Protein AF-A0A9W5EUD8-F1 (afdb_monomer_lite)

Structure (mmCIF, N/CA/C/O backbone):
data_AF-A0A9W5EUD8-F1
#
_entry.id   AF-A0A9W5EUD8-F1
#
loop_
_atom_site.group_PDB
_atom_site.id
_atom_site.type_symbol
_atom_site.label_atom_id
_atom_site.label_alt_id
_atom_site.label_comp_id
_atom_site.label_asym_id
_atom_site.label_entity_id
_atom_site.label_seq_id
_atom_site.pdbx_PDB_ins_code
_atom_site.Cartn_x
_atom_site.Cartn_y
_atom_site.Cartn_z
_atom_site.occupancy
_atom_site.B_iso_or_equiv
_atom_site.auth_seq_id
_atom_site.auth_comp_id
_atom_site.auth_asym_id
_atom_site.auth_atom_id
_atom_site.pdbx_PDB_model_num
ATOM 1 N N . MET A 1 1 ? 35.836 -15.385 -26.268 1.00 53.16 1 MET A N 1
ATOM 2 C CA . MET A 1 1 ? 34.549 -16.109 -26.314 1.00 53.16 1 MET A CA 1
ATOM 3 C C . MET A 1 1 ? 33.503 -15.187 -25.722 1.00 53.16 1 MET A C 1
ATOM 5 O O . MET A 1 1 ? 33.680 -14.779 -24.582 1.00 53.16 1 MET A O 1
ATOM 9 N N . GLY A 1 2 ? 32.528 -14.751 -26.518 1.00 56.62 2 GLY A N 1
ATOM 10 C CA . GLY A 1 2 ? 31.440 -13.880 -26.068 1.00 56.62 2 GLY A CA 1
ATOM 11 C C . GLY A 1 2 ? 30.142 -14.674 -26.017 1.00 56.62 2 GLY A C 1
ATOM 12 O O . GLY A 1 2 ? 29.933 -15.534 -26.867 1.00 56.62 2 GLY A O 1
ATOM 13 N N . TYR A 1 3 ? 29.310 -14.398 -25.021 1.00 61.75 3 TYR A N 1
ATOM 14 C CA . TYR A 1 3 ? 27.960 -14.943 -24.930 1.00 61.75 3 TYR A CA 1
ATOM 15 C C . TYR A 1 3 ? 26.991 -13.950 -25.568 1.00 61.75 3 TYR A C 1
ATOM 17 O O . TYR A 1 3 ? 27.110 -12.744 -25.342 1.00 61.75 3 TYR A O 1
ATOM 25 N N . LEU A 1 4 ? 26.048 -14.446 -26.367 1.00 66.12 4 LEU A N 1
ATOM 26 C CA . LEU A 1 4 ? 24.918 -13.644 -26.820 1.00 66.12 4 LEU A CA 1
ATOM 27 C C . LEU A 1 4 ? 23.909 -13.596 -25.675 1.00 66.12 4 LEU A C 1
ATOM 29 O O . LEU A 1 4 ? 23.515 -14.634 -25.156 1.00 66.12 4 LEU A O 1
ATOM 33 N N . ALA A 1 5 ? 23.518 -12.399 -25.252 1.00 68.38 5 ALA A N 1
ATOM 34 C CA . ALA A 1 5 ? 22.508 -12.228 -24.220 1.00 68.38 5 ALA A CA 1
ATOM 35 C C . ALA A 1 5 ? 21.414 -11.284 -24.711 1.00 68.38 5 ALA A C 1
ATOM 37 O O . ALA A 1 5 ? 21.703 -10.234 -25.291 1.00 68.38 5 ALA A O 1
ATOM 38 N N . LYS A 1 6 ? 20.162 -11.660 -24.463 1.00 74.50 6 LYS A N 1
ATOM 39 C CA . LYS A 1 6 ? 18.996 -10.804 -24.649 1.00 74.50 6 LYS A CA 1
ATOM 40 C C . LYS A 1 6 ? 18.652 -10.168 -23.307 1.00 74.50 6 LYS A C 1
ATOM 42 O O . LYS A 1 6 ? 18.591 -10.859 -22.292 1.00 74.50 6 LYS A O 1
ATOM 47 N N . VAL A 1 7 ? 18.460 -8.850 -23.301 1.00 67.06 7 VAL A N 1
ATOM 48 C CA . VAL A 1 7 ? 18.076 -8.100 -22.102 1.00 67.06 7 VAL A CA 1
ATOM 49 C C . VAL A 1 7 ? 16.707 -7.480 -22.332 1.00 67.06 7 VAL A C 1
ATOM 51 O O . VAL A 1 7 ? 16.564 -6.622 -23.201 1.00 67.06 7 VAL A O 1
ATOM 54 N N . ASP A 1 8 ? 15.721 -7.912 -21.554 1.00 72.06 8 ASP A N 1
ATOM 55 C CA . ASP A 1 8 ? 14.368 -7.360 -21.570 1.00 72.06 8 ASP A CA 1
ATOM 56 C C . ASP A 1 8 ? 14.147 -6.509 -20.311 1.00 72.06 8 ASP A C 1
ATOM 58 O O . ASP A 1 8 ? 14.459 -6.929 -19.192 1.00 72.06 8 ASP A O 1
ATOM 62 N N . PHE A 1 9 ? 13.603 -5.304 -20.490 1.00 63.69 9 PHE A N 1
ATOM 63 C CA . PHE A 1 9 ? 13.268 -4.399 -19.393 1.00 63.69 9 PHE A CA 1
ATOM 64 C C . PHE A 1 9 ? 11.761 -4.404 -19.154 1.00 63.69 9 PHE A C 1
ATOM 66 O O . PHE A 1 9 ? 10.982 -4.165 -20.076 1.00 63.69 9 PHE A O 1
ATOM 73 N N . ILE A 1 10 ? 11.353 -4.632 -17.907 1.00 66.62 10 ILE A N 1
ATOM 74 C CA . ILE A 1 10 ? 9.964 -4.474 -17.474 1.00 66.62 10 ILE A CA 1
ATOM 75 C C . ILE A 1 10 ? 9.922 -3.331 -16.466 1.00 66.62 10 ILE A C 1
ATOM 77 O O . ILE A 1 10 ? 10.434 -3.443 -15.351 1.00 66.62 10 IL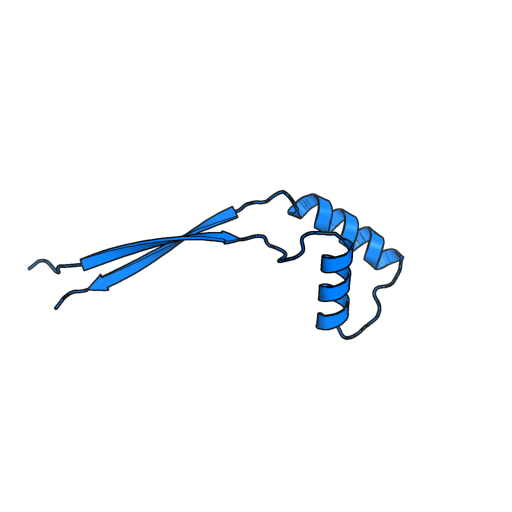E A O 1
ATOM 81 N N . SER A 1 11 ? 9.305 -2.226 -16.875 1.00 54.91 11 SER A N 1
ATOM 82 C CA . SER A 1 11 ? 8.982 -1.101 -16.004 1.00 54.91 11 SER A CA 1
ATOM 83 C C . SER A 1 11 ? 7.651 -1.377 -15.306 1.00 54.91 11 SER A C 1
ATOM 85 O O . SER A 1 11 ? 6.619 -1.507 -15.971 1.00 54.91 11 SER A O 1
ATOM 87 N N . HIS A 1 12 ? 7.653 -1.462 -13.975 1.00 59.03 12 HIS A N 1
ATOM 88 C CA . HIS A 1 12 ? 6.425 -1.552 -13.187 1.00 59.03 12 HIS A CA 1
ATOM 89 C C . HIS A 1 12 ? 6.255 -0.300 -12.325 1.00 59.03 12 HIS A C 1
ATOM 91 O O . HIS A 1 12 ? 7.189 0.140 -11.649 1.00 59.03 12 HIS A O 1
ATOM 97 N N . SER A 1 13 ? 5.049 0.270 -12.343 1.00 54.25 13 SER A N 1
ATOM 98 C CA . SER A 1 13 ? 4.634 1.288 -11.386 1.00 54.25 13 SER A CA 1
ATOM 99 C C . SER A 1 13 ? 4.358 0.598 -10.053 1.00 54.25 13 SER A C 1
ATOM 101 O O . SER A 1 13 ? 3.278 0.036 -9.852 1.00 54.25 13 SER A O 1
ATOM 103 N N . ASP A 1 14 ? 5.338 0.607 -9.154 1.00 54.09 14 ASP A N 1
ATOM 104 C CA . ASP A 1 14 ? 5.145 0.073 -7.813 1.00 54.09 14 ASP A CA 1
ATOM 105 C C . ASP A 1 14 ? 4.379 1.116 -6.990 1.00 54.09 14 ASP A C 1
ATOM 107 O O . ASP A 1 14 ? 4.949 1.998 -6.341 1.00 54.09 14 ASP A O 1
ATOM 111 N N . CYS A 1 15 ? 3.048 1.074 -7.071 1.00 53.31 15 CYS A N 1
ATOM 112 C CA . CYS A 1 15 ? 2.226 1.714 -6.058 1.00 53.31 15 CYS A CA 1
ATOM 113 C C . CYS A 1 15 ? 2.369 0.864 -4.798 1.00 53.31 15 CYS A C 1
ATOM 115 O O . CYS A 1 15 ? 1.797 -0.222 -4.701 1.00 53.31 15 CYS A O 1
ATOM 117 N N . LYS A 1 16 ? 3.121 1.385 -3.820 1.00 57.56 16 LYS A N 1
ATOM 118 C CA . LYS A 1 16 ? 3.376 0.754 -2.511 1.00 57.56 16 LYS A CA 1
ATOM 119 C C . LYS A 1 16 ? 2.099 0.221 -1.838 1.00 57.56 16 LYS A C 1
ATOM 121 O O . LYS A 1 16 ? 2.160 -0.705 -1.035 1.00 57.56 16 LYS A O 1
ATOM 126 N N . PHE A 1 17 ? 0.948 0.796 -2.198 1.00 60.69 17 PHE A N 1
ATOM 127 C CA . PHE A 1 17 ? -0.384 0.277 -1.919 1.00 60.69 17 PHE A CA 1
ATOM 128 C C . PHE A 1 17 ? -1.156 0.146 -3.234 1.00 60.69 17 PHE A C 1
ATOM 130 O O . PHE A 1 17 ? -1.299 1.124 -3.961 1.00 60.69 17 PHE A O 1
ATOM 137 N N . LYS A 1 18 ? -1.724 -1.034 -3.514 1.00 63.00 18 LYS A N 1
ATOM 138 C CA . LYS A 1 18 ? -2.706 -1.244 -4.600 1.00 63.00 18 LYS A CA 1
ATOM 139 C C . LYS A 1 18 ? -4.084 -0.644 -4.261 1.00 63.00 18 LYS A C 1
ATOM 141 O O . LYS A 1 18 ? -5.107 -1.229 -4.594 1.00 63.00 18 LYS A O 1
ATOM 146 N N . ALA A 1 19 ? -4.109 0.459 -3.522 1.00 68.38 19 ALA A N 1
ATOM 147 C CA . ALA A 1 19 ? -5.321 1.105 -3.050 1.00 68.38 19 ALA A CA 1
ATOM 148 C C . ALA A 1 19 ? -5.430 2.480 -3.704 1.00 68.38 19 ALA A C 1
ATOM 150 O O . ALA A 1 19 ? -4.525 3.306 -3.593 1.00 68.38 19 ALA A O 1
ATOM 151 N N . SER A 1 20 ? -6.548 2.705 -4.378 1.00 73.69 20 SER A N 1
ATOM 152 C CA . SER A 1 20 ? -6.896 3.941 -5.084 1.00 73.69 20 SER A CA 1
ATOM 153 C C . SER A 1 20 ? -7.424 5.007 -4.119 1.00 73.69 20 SER A C 1
ATOM 155 O O . SER A 1 20 ? -7.487 6.188 -4.455 1.00 73.69 20 SER A O 1
ATOM 157 N N . SER A 1 21 ? -7.825 4.588 -2.915 1.00 82.31 21 SER A N 1
ATOM 158 C CA . SER A 1 21 ? -8.356 5.442 -1.857 1.00 82.31 21 SER A CA 1
ATOM 159 C C . SER A 1 21 ? -7.865 5.008 -0.475 1.00 82.31 21 SER A C 1
ATOM 161 O O . SER A 1 21 ? -7.438 3.871 -0.260 1.00 82.31 21 SER A O 1
ATOM 163 N N . PHE A 1 22 ? -7.971 5.920 0.494 1.00 84.81 22 PHE A N 1
ATOM 164 C CA . PHE A 1 22 ? -7.644 5.616 1.885 1.00 84.81 22 PHE A CA 1
ATOM 165 C C . PHE A 1 22 ? -8.546 4.517 2.469 1.00 84.81 22 PHE A C 1
ATOM 167 O O . PHE A 1 22 ? -8.075 3.686 3.242 1.00 84.81 22 PHE A O 1
ATOM 174 N N . ASP A 1 23 ? -9.819 4.462 2.072 1.00 85.81 23 ASP A N 1
ATOM 175 C CA . ASP A 1 23 ? -10.738 3.424 2.543 1.00 85.81 23 ASP A CA 1
ATOM 176 C C . ASP A 1 23 ? -10.383 2.044 1.971 1.00 85.81 23 ASP A C 1
ATOM 178 O O . ASP A 1 23 ? -10.394 1.062 2.713 1.00 85.81 23 ASP A O 1
ATOM 182 N N . GLU A 1 24 ? -9.971 1.961 0.699 1.00 84.44 24 GLU A N 1
ATOM 183 C CA . GLU A 1 24 ? -9.428 0.719 0.121 1.00 84.44 24 GLU A CA 1
ATOM 184 C C . GLU A 1 24 ? -8.157 0.266 0.848 1.00 84.44 24 GLU A C 1
ATOM 186 O O . GLU A 1 24 ? -7.976 -0.923 1.123 1.00 84.44 24 GLU A O 1
ATOM 191 N N . PHE A 1 25 ? -7.292 1.213 1.214 1.00 85.75 25 PHE A N 1
ATOM 192 C CA . PHE A 1 25 ? -6.091 0.929 1.990 1.00 85.75 25 PHE A CA 1
ATOM 193 C C . PHE A 1 25 ? -6.437 0.374 3.379 1.00 85.75 25 PHE A C 1
ATOM 195 O O . PHE A 1 25 ? -5.893 -0.656 3.780 1.00 85.75 25 PHE A O 1
ATOM 202 N N . ILE A 1 26 ? -7.377 0.995 4.096 1.00 88.19 26 ILE A N 1
ATOM 203 C CA . ILE A 1 26 ? -7.825 0.517 5.410 1.00 88.19 26 ILE A CA 1
ATOM 204 C C . ILE A 1 26 ? -8.493 -0.855 5.310 1.00 88.19 26 ILE A C 1
ATOM 206 O O . ILE A 1 26 ? -8.212 -1.712 6.148 1.00 88.19 26 ILE A O 1
ATOM 210 N N . ALA A 1 27 ? -9.311 -1.101 4.287 1.00 85.81 27 ALA A N 1
ATOM 211 C CA . ALA A 1 27 ? -9.928 -2.406 4.066 1.00 85.81 27 ALA A CA 1
ATOM 212 C C . ALA A 1 27 ? -8.873 -3.505 3.848 1.00 85.81 27 ALA A C 1
ATOM 214 O O . ALA A 1 27 ? -8.959 -4.575 4.453 1.00 85.81 27 ALA A O 1
ATOM 215 N N . ALA A 1 28 ? -7.833 -3.230 3.055 1.00 83.50 28 ALA A N 1
ATOM 216 C CA . ALA A 1 28 ? -6.728 -4.164 2.835 1.00 83.50 28 ALA A CA 1
ATOM 217 C C . ALA A 1 28 ? -5.927 -4.440 4.120 1.00 83.50 28 ALA A C 1
ATOM 219 O O . ALA A 1 28 ? -5.556 -5.585 4.394 1.00 83.50 28 ALA A O 1
ATOM 220 N N . VAL A 1 29 ? -5.692 -3.408 4.936 1.00 84.06 29 VAL A N 1
ATOM 221 C CA . VAL A 1 29 ? -5.042 -3.539 6.249 1.00 84.06 29 VAL A CA 1
ATOM 222 C C . VAL A 1 29 ? -5.906 -4.396 7.181 1.00 84.06 29 VAL A C 1
ATOM 224 O O . VAL A 1 29 ? -5.420 -5.383 7.727 1.00 84.06 29 VAL A O 1
ATOM 227 N N . GLN A 1 30 ? -7.198 -4.095 7.316 1.00 88.06 30 GLN A N 1
ATOM 228 C CA . GLN A 1 30 ? -8.122 -4.869 8.154 1.00 88.06 30 GLN A CA 1
ATOM 229 C C . GLN A 1 30 ? -8.191 -6.340 7.736 1.00 88.06 30 GLN A C 1
ATOM 231 O O . GLN A 1 30 ? -8.140 -7.224 8.593 1.00 88.06 30 GL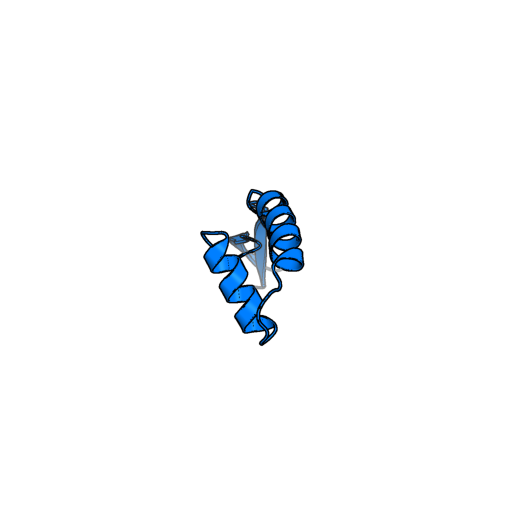N A O 1
ATOM 236 N N . TRP A 1 31 ? -8.241 -6.604 6.428 1.00 84.00 31 TRP A N 1
ATOM 237 C CA . TRP A 1 31 ? -8.215 -7.959 5.883 1.00 84.00 31 TRP A CA 1
ATOM 238 C C . TRP A 1 31 ? -6.915 -8.693 6.233 1.00 84.00 31 TRP A C 1
ATOM 240 O O . TRP A 1 31 ? -6.954 -9.827 6.702 1.00 84.00 31 TRP A O 1
ATOM 250 N N . SER A 1 32 ? -5.767 -8.028 6.081 1.00 80.44 32 SER A N 1
ATOM 251 C CA . SER A 1 32 ? -4.448 -8.629 6.325 1.00 80.44 32 SER A CA 1
ATOM 252 C C . SER A 1 32 ? -4.195 -8.940 7.803 1.00 80.44 32 SER A C 1
ATOM 254 O O . SER A 1 32 ? -3.582 -9.953 8.130 1.00 80.44 32 SER A O 1
ATOM 256 N N . TYR A 1 33 ? -4.662 -8.074 8.706 1.00 78.62 33 TYR A N 1
ATOM 257 C CA . TYR A 1 33 ? -4.470 -8.237 10.151 1.00 78.62 33 TYR A CA 1
ATOM 258 C C . TYR A 1 33 ? -5.613 -9.002 10.838 1.00 78.62 33 TYR A C 1
ATOM 260 O O . TYR A 1 33 ? -5.501 -9.319 12.024 1.00 78.62 33 TYR A O 1
ATOM 268 N N . GLY A 1 34 ? -6.713 -9.286 10.128 1.00 80.38 34 GLY A N 1
ATOM 269 C CA . GLY A 1 34 ? -7.880 -9.998 10.658 1.00 80.38 34 GLY A CA 1
ATOM 270 C C . GLY A 1 34 ? -8.562 -9.290 11.835 1.00 80.38 34 GLY A C 1
ATOM 271 O O . GLY A 1 34 ? -9.214 -9.940 12.653 1.00 80.38 34 GLY A O 1
ATOM 272 N N . LYS A 1 35 ? -8.370 -7.973 11.973 1.00 84.62 35 LYS A N 1
ATOM 273 C CA . LYS A 1 35 ? -8.877 -7.157 13.084 1.00 84.62 35 LYS A CA 1
ATOM 274 C C . LY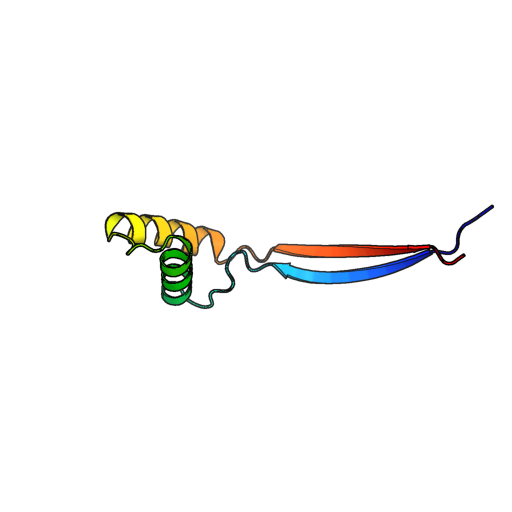S A 1 35 ? -9.358 -5.802 12.590 1.00 84.62 35 LYS A C 1
ATOM 276 O O . LYS A 1 35 ? -8.790 -5.225 11.665 1.00 84.62 35 LYS A O 1
ATOM 281 N N . ASN A 1 36 ? -10.365 -5.268 13.278 1.00 86.31 36 ASN A N 1
ATOM 282 C CA . ASN A 1 36 ? -10.800 -3.895 13.068 1.00 86.31 36 ASN A CA 1
ATOM 283 C C . ASN A 1 36 ? -9.710 -2.929 13.541 1.00 86.31 36 ASN A C 1
ATOM 285 O O . ASN A 1 36 ? -9.220 -3.022 14.666 1.00 86.31 36 ASN A O 1
ATOM 289 N N . VAL A 1 37 ? -9.348 -2.003 12.659 1.00 84.69 37 VAL A N 1
ATOM 290 C CA . VAL A 1 37 ? -8.423 -0.902 12.944 1.00 84.69 37 VAL A CA 1
ATOM 291 C C . VAL A 1 37 ? -9.109 0.073 13.903 1.00 84.69 37 VAL A C 1
ATOM 293 O O . VAL A 1 37 ? -10.235 0.497 13.640 1.00 84.69 37 VAL A O 1
ATOM 296 N N . SER A 1 38 ? -8.452 0.408 15.016 1.00 86.88 38 SER A N 1
ATOM 297 C CA . SER A 1 38 ? -8.971 1.388 15.978 1.00 86.88 38 SER A CA 1
ATOM 298 C C . SER A 1 38 ? -8.946 2.806 15.397 1.00 86.88 38 SER A C 1
ATOM 300 O O . SER A 1 38 ? -8.197 3.084 14.463 1.00 86.88 38 SER A O 1
ATOM 302 N N . GLU A 1 39 ? -9.716 3.737 15.963 1.00 85.25 39 GLU A N 1
ATOM 303 C CA . GLU A 1 39 ? -9.734 5.123 15.467 1.00 85.25 39 GLU A CA 1
ATOM 304 C C . GLU A 1 39 ? -8.362 5.813 15.604 1.00 85.25 39 GLU A C 1
ATOM 306 O O . GLU A 1 39 ? -7.934 6.553 14.718 1.00 85.25 39 GLU A O 1
ATOM 311 N N . ALA A 1 40 ? -7.618 5.504 16.672 1.00 84.75 40 ALA A N 1
ATOM 312 C CA . ALA A 1 40 ? -6.257 6.005 16.867 1.00 84.75 40 ALA A CA 1
ATOM 313 C C . ALA A 1 40 ? -5.288 5.461 15.801 1.00 84.75 40 ALA A C 1
ATOM 315 O O . ALA A 1 40 ? -4.492 6.212 15.231 1.00 84.75 40 ALA A O 1
ATOM 316 N N . ASP A 1 41 ? -5.391 4.168 15.480 1.00 84.69 41 ASP A N 1
ATOM 317 C CA . ASP A 1 41 ? -4.585 3.542 14.429 1.00 84.69 41 ASP A CA 1
ATOM 318 C C . ASP A 1 41 ? -4.967 4.063 13.045 1.00 84.69 41 ASP A C 1
ATOM 320 O O . ASP A 1 41 ? -4.094 4.264 12.201 1.00 84.69 41 ASP A O 1
ATOM 324 N N . ARG A 1 42 ? -6.254 4.348 12.817 1.00 87.81 42 ARG A N 1
ATOM 325 C CA . ARG A 1 42 ? -6.756 4.909 11.561 1.00 87.81 42 ARG A CA 1
ATOM 326 C C . ARG A 1 42 ? -6.116 6.263 11.271 1.00 87.81 42 ARG A C 1
ATOM 328 O O . ARG A 1 42 ? -5.698 6.496 10.139 1.00 87.81 42 ARG A O 1
ATOM 335 N N . GLN A 1 43 ? -5.952 7.117 12.280 1.00 88.06 43 GLN A N 1
ATOM 336 C CA . GLN A 1 43 ? -5.288 8.411 12.112 1.00 88.06 43 GLN A CA 1
ATOM 337 C C . GLN A 1 43 ? -3.792 8.262 11.790 1.00 88.06 43 GLN A C 1
ATOM 339 O O . GLN A 1 43 ? -3.286 8.929 10.885 1.00 88.06 43 GLN A O 1
ATOM 344 N N . ASN A 1 44 ? -3.091 7.342 12.458 1.00 86.75 44 ASN A N 1
ATOM 345 C CA . ASN A 1 44 ? -1.686 7.041 12.155 1.00 86.75 44 ASN A CA 1
ATOM 346 C C . ASN A 1 44 ? -1.516 6.476 10.735 1.00 86.75 44 ASN A C 1
ATOM 348 O O . ASN A 1 44 ? -0.618 6.879 9.991 1.00 86.75 44 ASN A O 1
ATOM 352 N N . LEU A 1 45 ? -2.414 5.574 10.338 1.00 87.00 45 LEU A N 1
ATOM 353 C CA . LEU A 1 45 ? -2.461 4.974 9.009 1.00 87.00 45 LEU A CA 1
ATOM 354 C C . LEU A 1 45 ? -2.803 5.999 7.929 1.00 87.00 45 LEU A C 1
ATOM 356 O O . LEU A 1 45 ? -2.280 5.892 6.824 1.00 87.00 45 LEU A O 1
ATOM 360 N N . ARG A 1 46 ? -3.611 7.016 8.241 1.00 88.44 46 ARG A N 1
ATOM 361 C CA . ARG A 1 46 ? -3.897 8.131 7.333 1.00 88.44 46 ARG A CA 1
ATOM 362 C C . ARG A 1 46 ? -2.654 8.954 7.037 1.00 88.44 46 ARG A C 1
ATOM 364 O O . ARG A 1 46 ? -2.328 9.150 5.871 1.00 88.44 46 ARG A O 1
ATOM 371 N N . VAL A 1 47 ? -1.916 9.355 8.072 1.00 86.25 47 VAL A N 1
ATOM 372 C CA . VAL A 1 47 ? -0.645 10.085 7.911 1.00 86.25 47 VAL A CA 1
ATOM 373 C C . VAL A 1 47 ? 0.359 9.248 7.114 1.00 86.25 47 VAL A C 1
ATOM 375 O O . VAL A 1 47 ? 1.060 9.760 6.239 1.00 86.25 47 VAL A O 1
ATOM 378 N N . TYR A 1 48 ? 0.414 7.942 7.382 1.00 83.44 48 TYR A N 1
ATOM 379 C CA . TYR A 1 48 ? 1.266 7.020 6.640 1.00 83.44 48 TYR A CA 1
ATOM 380 C C . TYR A 1 48 ? 0.846 6.885 5.169 1.00 83.44 48 TYR A C 1
ATOM 382 O O . TYR A 1 48 ? 1.707 6.962 4.289 1.00 83.44 48 TYR A O 1
ATOM 390 N N . TYR A 1 49 ? -0.450 6.728 4.895 1.00 83.44 49 TYR A N 1
ATOM 391 C CA . TYR A 1 49 ? -1.008 6.657 3.546 1.00 83.44 49 TYR A CA 1
ATOM 392 C C . TYR A 1 49 ? -0.713 7.939 2.769 1.00 83.44 49 TYR A C 1
ATOM 394 O O . TYR A 1 49 ? -0.103 7.871 1.709 1.00 83.44 49 TYR A O 1
ATOM 402 N N . GLU A 1 50 ? -1.032 9.111 3.320 1.00 82.50 50 GLU A N 1
ATOM 403 C CA . GLU A 1 50 ? -0.806 10.404 2.664 1.00 82.50 50 GLU A CA 1
ATOM 404 C C . GLU A 1 50 ? 0.681 10.614 2.335 1.00 82.50 50 GLU A C 1
ATOM 406 O O . GLU A 1 50 ? 1.014 10.938 1.194 1.00 82.50 50 GLU A O 1
ATOM 411 N N . LYS A 1 51 ? 1.592 10.301 3.271 1.00 79.88 51 LYS A N 1
ATOM 412 C CA . LYS A 1 51 ? 3.050 10.406 3.067 1.00 79.88 51 LYS A CA 1
ATOM 413 C C . LYS A 1 51 ? 3.595 9.480 1.973 1.00 79.88 51 LYS A C 1
ATOM 415 O O . LYS A 1 51 ? 4.633 9.779 1.388 1.00 79.88 51 LYS A O 1
ATOM 420 N N . ASN A 1 52 ? 2.951 8.340 1.729 1.00 71.12 52 ASN A N 1
ATOM 421 C CA . ASN A 1 52 ? 3.424 7.334 0.773 1.00 71.12 52 ASN A CA 1
ATOM 422 C C . ASN A 1 52 ? 2.574 7.264 -0.512 1.00 71.12 52 ASN A C 1
ATOM 424 O O . ASN A 1 52 ? 2.995 6.605 -1.458 1.00 71.12 52 ASN A O 1
ATOM 428 N N . SER A 1 53 ? 1.421 7.940 -0.566 1.00 65.56 53 SER A N 1
ATOM 429 C CA . SER A 1 53 ? 0.467 7.924 -1.690 1.00 65.56 53 SER A CA 1
ATOM 430 C C . SER A 1 53 ? 1.038 8.488 -2.995 1.00 65.56 53 SER A C 1
ATOM 432 O O . SER A 1 53 ? 0.599 8.119 -4.079 1.00 65.56 53 SER A O 1
ATOM 434 N N . THR A 1 54 ? 2.045 9.354 -2.897 1.00 58.25 54 THR A N 1
ATOM 435 C CA . THR A 1 54 ? 2.690 10.039 -4.026 1.00 58.25 54 THR A CA 1
ATOM 436 C C . THR A 1 54 ? 4.030 9.437 -4.430 1.00 58.25 54 THR A C 1
ATOM 438 O O . THR A 1 54 ? 4.619 9.884 -5.414 1.00 58.25 54 THR A O 1
ATOM 441 N N . ILE A 1 55 ? 4.529 8.420 -3.717 1.00 54.34 55 ILE A N 1
ATOM 442 C CA . ILE A 1 55 ? 5.798 7.774 -4.067 1.00 54.34 55 ILE A CA 1
ATOM 443 C C . ILE A 1 55 ? 5.528 6.766 -5.189 1.00 54.34 55 ILE A C 1
ATOM 445 O O . ILE A 1 55 ? 5.482 5.559 -4.963 1.00 54.34 55 ILE A O 1
ATOM 449 N N . TYR A 1 56 ? 5.351 7.275 -6.408 1.00 54.34 56 TYR A N 1
ATOM 450 C CA . TYR A 1 56 ? 5.522 6.481 -7.619 1.00 54.34 56 TYR A CA 1
ATOM 451 C C . TYR A 1 56 ? 6.999 6.124 -7.717 1.00 54.34 56 TYR A C 1
ATOM 453 O O . TYR A 1 56 ? 7.837 6.967 -8.041 1.00 54.34 56 TYR A O 1
ATOM 461 N N . LYS A 1 57 ? 7.335 4.881 -7.381 1.00 55.34 57 LYS A N 1
ATOM 462 C CA . LYS A 1 57 ? 8.674 4.359 -7.618 1.00 55.34 57 LYS A CA 1
ATOM 463 C C . LYS A 1 57 ? 8.599 3.500 -8.869 1.00 55.34 57 LYS A C 1
ATOM 465 O O . LYS A 1 57 ? 8.062 2.397 -8.837 1.00 55.34 57 LYS A O 1
ATOM 470 N N . GLU A 1 58 ? 9.093 4.029 -9.983 1.00 56.44 58 GLU A N 1
ATOM 471 C CA . GLU A 1 58 ? 9.336 3.196 -11.156 1.00 56.44 58 GLU A CA 1
ATOM 472 C C . GLU A 1 58 ? 10.420 2.184 -10.789 1.00 56.44 58 GLU A C 1
ATOM 474 O O . GLU A 1 58 ? 11.555 2.541 -10.459 1.00 56.44 58 GLU A O 1
ATOM 479 N N . MET A 1 59 ? 10.039 0.910 -10.772 1.00 55.56 59 MET A N 1
ATOM 480 C CA . MET A 1 59 ? 10.962 -0.193 -10.566 1.00 55.56 59 MET A CA 1
ATOM 481 C C . MET A 1 59 ? 11.226 -0.830 -11.923 1.00 55.56 59 MET A C 1
ATOM 483 O O . MET A 1 59 ? 10.321 -1.375 -12.555 1.00 55.56 59 MET A O 1
ATOM 487 N N . ASN A 1 60 ? 12.478 -0.742 -12.366 1.00 59.38 60 ASN A N 1
ATOM 488 C CA . ASN A 1 60 ? 12.932 -1.364 -13.599 1.00 59.38 60 ASN A CA 1
ATOM 489 C C . ASN A 1 60 ? 13.544 -2.719 -13.265 1.00 59.38 60 ASN A C 1
ATOM 491 O O . ASN A 1 60 ? 14.584 -2.796 -12.609 1.00 59.38 60 ASN A O 1
ATOM 495 N N . TRP A 1 61 ? 12.890 -3.779 -13.721 1.00 66.25 61 TRP A N 1
ATOM 496 C CA . TRP A 1 61 ? 13.441 -5.125 -13.688 1.00 66.25 61 TRP A CA 1
ATOM 497 C C . TRP A 1 61 ? 14.144 -5.387 -15.016 1.00 66.25 61 TRP A C 1
ATOM 499 O O . TRP A 1 61 ? 13.578 -5.116 -16.075 1.00 66.25 61 TRP A O 1
ATOM 509 N N . ALA A 1 62 ? 15.371 -5.900 -14.960 1.00 72.56 62 ALA A N 1
ATOM 510 C CA . ALA A 1 62 ? 16.100 -6.362 -16.133 1.00 72.56 62 ALA A CA 1
ATOM 511 C C . ALA A 1 62 ? 16.177 -7.891 -16.093 1.00 72.56 62 ALA A C 1
ATOM 513 O O . ALA A 1 62 ? 16.712 -8.462 -15.141 1.00 72.56 62 ALA A O 1
ATOM 514 N N . PHE A 1 63 ? 15.645 -8.543 -17.121 1.00 73.31 63 PHE A N 1
ATOM 515 C CA . PHE A 1 63 ? 15.789 -9.979 -17.330 1.00 73.31 63 PHE A CA 1
ATOM 516 C C . PHE A 1 63 ? 16.891 -10.210 -18.352 1.00 73.31 63 PHE A C 1
ATOM 518 O O . PHE A 1 63 ? 16.855 -9.637 -19.438 1.00 73.31 63 PHE A O 1
ATOM 525 N N . ILE A 1 64 ? 17.875 -11.030 -17.989 1.00 77.12 64 ILE A N 1
ATOM 526 C CA . ILE A 1 64 ? 18.997 -11.381 -18.858 1.00 77.12 64 ILE A CA 1
ATOM 527 C C . ILE A 1 64 ? 18.842 -12.851 -19.232 1.00 77.12 64 ILE A C 1
ATOM 529 O O . ILE A 1 64 ? 18.966 -13.729 -18.379 1.00 77.12 64 ILE A O 1
ATOM 533 N N . GLU A 1 65 ? 18.582 -13.110 -20.506 1.00 77.25 65 GLU A N 1
ATOM 534 C CA . GLU A 1 65 ? 18.583 -14.447 -21.088 1.00 77.25 65 GLU A CA 1
ATOM 535 C C . GLU A 1 65 ? 19.903 -14.656 -21.832 1.00 77.25 65 GLU A C 1
ATOM 537 O O . GLU A 1 65 ? 20.243 -13.886 -22.729 1.00 77.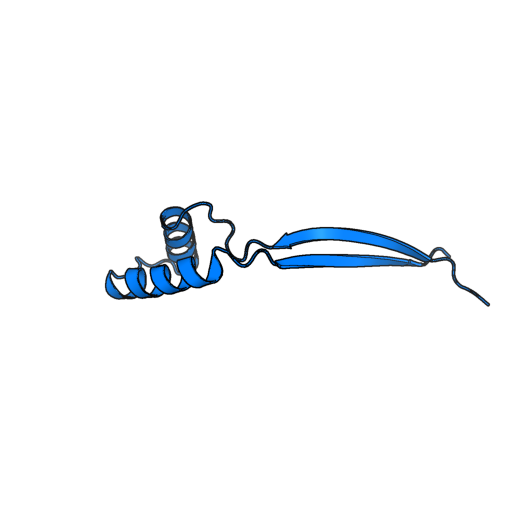25 65 GLU A O 1
ATOM 542 N N . ILE A 1 66 ? 20.659 -15.689 -21.458 1.00 78.88 66 ILE A N 1
ATOM 543 C CA . ILE A 1 66 ? 21.875 -16.078 -22.178 1.00 78.88 66 ILE A CA 1
ATOM 544 C C . ILE A 1 66 ? 21.462 -17.052 -23.280 1.00 78.88 66 ILE A C 1
ATOM 546 O O . ILE A 1 66 ? 20.983 -18.148 -22.994 1.00 78.88 66 ILE A O 1
ATOM 550 N N . LEU A 1 67 ? 21.654 -16.642 -24.529 1.00 71.31 67 LEU A N 1
ATOM 5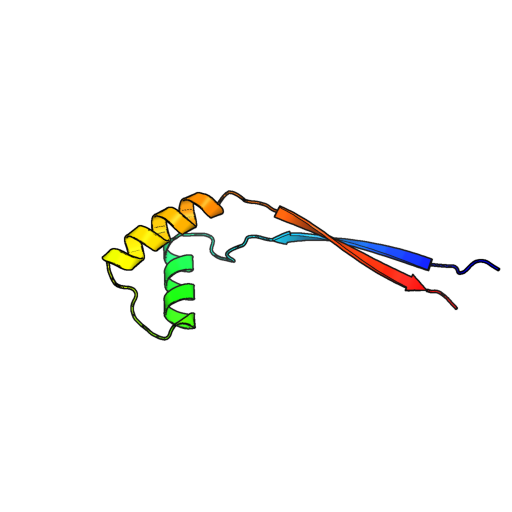51 C CA . LEU A 1 67 ? 21.387 -17.447 -25.711 1.00 71.31 67 LEU A CA 1
ATOM 552 C C . LEU A 1 67 ? 22.617 -18.326 -25.970 1.00 71.31 67 LEU A C 1
ATOM 554 O O . LEU A 1 67 ? 23.699 -17.814 -26.278 1.00 71.31 67 LEU A O 1
ATOM 558 N N . VAL A 1 68 ? 22.446 -19.633 -25.767 1.00 71.94 68 VAL A N 1
ATOM 559 C CA . VAL A 1 68 ? 23.462 -20.674 -26.007 1.00 71.94 68 VAL A CA 1
ATOM 560 C C . VAL A 1 68 ? 23.366 -21.178 -27.439 1.00 71.94 68 VAL A C 1
ATOM 562 O O . VAL A 1 68 ? 22.229 -21.445 -27.884 1.00 71.94 68 VAL A O 1
#

pLDDT: mean 73.45, std 11.99, range [53.16, 88.44]

Secondary structure (DSSP, 8-state):
---EEEEEEEEEEEESS--SSHHHHHHHHHHHHTSPPPHHHHHHHHHHHHHHTT-EEEEEEEEEEEE-

Sequence (68 aa):
MGYLAKVDFISHSDCKFKASSFDEFIAAVQWSYGKNVSEADRQNLRVYYEKNSTIYKEMNWAFIEILV

Radius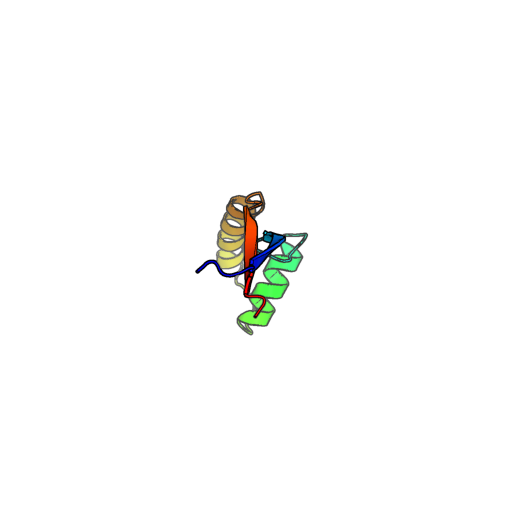 of gyration: 19.3 Å; chains: 1; bounding box: 45×31×44 Å

Foldseek 3Di:
DDWDKDKDKDWDFPLVDPDPDLVSVLVVVCVVVVHHQDPVNSVVSVVVCVVRRPPRDTDIDIDIDTDD

Organism: NCBI:txid91352